Protein AF-D5MSQ9-F1 (afdb_monomer)

Sequence (81 aa):
MMLQFRCTAKVQKELGLKPKDLDDVHDPDTMLGNWYVNISTIDRRKTFLFVNERTLLSFILYGIKKSNIANIHKVFLKALN

Foldseek 3Di:
DDAAEQEDPVLCVLLVHDPVNDDDDDFDPDPQTYWYWDWDQDPNAIKIWIAHPPPRDIDMDTRDDSVCSPVVVVVVVVVVD

Nearest PDB structures (foldseek):
  3hph-assembly1_C  TM=6.617E-01  e=4.663E-01  Visna/maedi virus EV1 KV1772
  4mq3-assembly1_A  TM=6.833E-01  e=6.469E-01  Feline immunodeficiency virus (isolate Petaluma)
  6vlh-assembly1_A  TM=6.858E-01  e=1.419E+00  Human immunodeficiency virus 1
  3vq4-assembly1_A  TM=6.750E-01  e=1.727E+00  Human immunodeficiency virus 1
  8fnh-assembly1_G  TM=5.553E-01  e=2.102E+00  Homo sapiens

pLDDT: mean 91.02, std 6.6, range [57.47, 97.75]

Structure (mmCIF, N/CA/C/O backbone):
data_AF-D5MSQ9-F1
#
_entry.id   AF-D5MSQ9-F1
#
loop_
_atom_site.group_PDB
_atom_site.id
_atom_site.type_sy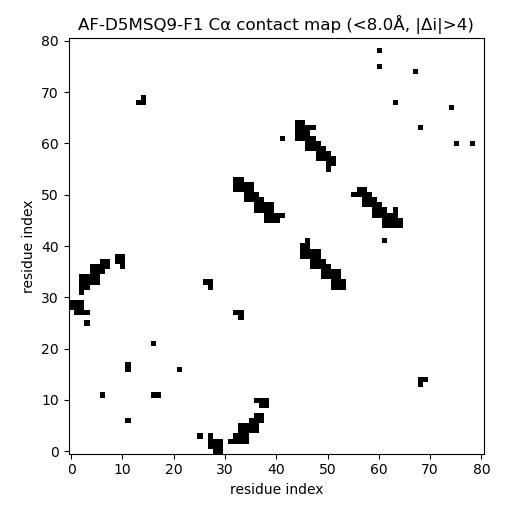mbol
_atom_site.label_atom_id
_atom_site.label_alt_id
_atom_site.label_comp_id
_atom_site.label_asym_id
_atom_site.label_entity_id
_atom_site.label_seq_id
_atom_site.pdbx_PDB_ins_code
_atom_site.Cartn_x
_atom_site.Cartn_y
_atom_site.Cartn_z
_atom_site.occupancy
_atom_site.B_iso_or_equiv
_atom_site.auth_seq_id
_atom_site.auth_comp_id
_atom_site.auth_asym_id
_atom_site.auth_atom_id
_atom_site.pdbx_PDB_model_num
ATOM 1 N N . MET A 1 1 ? 10.977 -15.171 -6.441 1.00 57.47 1 MET A N 1
ATOM 2 C CA . MET A 1 1 ? 9.575 -14.855 -6.762 1.00 57.47 1 MET A CA 1
ATOM 3 C C . MET A 1 1 ? 8.990 -14.027 -5.633 1.00 57.47 1 MET A C 1
ATOM 5 O O . MET A 1 1 ? 8.552 -14.591 -4.633 1.00 57.47 1 MET A O 1
ATOM 9 N N . MET A 1 2 ? 9.074 -12.702 -5.740 1.00 73.00 2 MET A N 1
ATOM 10 C CA . MET A 1 2 ? 8.710 -11.767 -4.673 1.00 73.00 2 MET A CA 1
ATOM 11 C C . MET A 1 2 ? 7.871 -10.610 -5.221 1.00 73.00 2 MET A C 1
ATOM 13 O O . MET A 1 2 ? 8.256 -9.910 -6.149 1.00 73.00 2 MET A O 1
ATOM 17 N N . LEU A 1 3 ? 6.703 -10.412 -4.614 1.00 86.88 3 LEU A N 1
ATOM 18 C CA . LEU A 1 3 ? 5.866 -9.228 -4.786 1.00 86.88 3 LEU A CA 1
ATOM 19 C C . LEU A 1 3 ? 6.382 -8.133 -3.843 1.00 86.88 3 LEU A C 1
ATOM 21 O O . LEU A 1 3 ? 6.388 -8.352 -2.631 1.00 86.88 3 LEU A O 1
ATOM 25 N N . GLN A 1 4 ? 6.758 -6.960 -4.362 1.00 92.56 4 GLN A N 1
ATOM 26 C CA . GLN A 1 4 ? 7.176 -5.829 -3.528 1.00 92.56 4 GLN A CA 1
ATOM 27 C C . GLN A 1 4 ? 6.085 -4.754 -3.423 1.00 92.56 4 GLN A C 1
ATOM 29 O O . GLN A 1 4 ? 5.552 -4.268 -4.427 1.00 92.56 4 GLN A O 1
ATOM 34 N N . PHE A 1 5 ? 5.793 -4.331 -2.190 1.00 94.94 5 PHE A N 1
ATOM 35 C CA . PHE A 1 5 ? 4.991 -3.140 -1.910 1.00 94.94 5 PHE A CA 1
ATOM 36 C C . PHE A 1 5 ? 5.888 -1.921 -1.701 1.00 94.94 5 PHE A C 1
ATOM 38 O O . PHE A 1 5 ? 6.541 -1.771 -0.668 1.00 94.94 5 PHE A O 1
ATOM 45 N N . ARG A 1 6 ? 5.862 -0.998 -2.661 1.00 95.12 6 ARG A N 1
ATOM 46 C CA . ARG A 1 6 ? 6.558 0.288 -2.591 1.00 95.12 6 ARG A CA 1
ATOM 47 C C . ARG A 1 6 ? 5.710 1.272 -1.795 1.00 95.12 6 ARG A C 1
ATOM 49 O O . ARG A 1 6 ? 4.800 1.925 -2.308 1.00 95.12 6 ARG A O 1
ATOM 56 N N . CYS A 1 7 ? 5.979 1.301 -0.496 1.00 95.50 7 CYS A N 1
ATOM 57 C CA . CYS A 1 7 ? 5.181 2.012 0.493 1.00 95.50 7 CYS A CA 1
ATOM 58 C C . CYS A 1 7 ? 5.675 3.448 0.697 1.00 95.50 7 CYS A C 1
ATOM 60 O O . CYS A 1 7 ? 6.866 3.669 0.923 1.00 95.50 7 CYS A O 1
ATOM 62 N N . THR A 1 8 ? 4.754 4.415 0.751 1.00 96.50 8 THR A N 1
ATOM 63 C CA . THR A 1 8 ? 5.079 5.747 1.290 1.00 96.50 8 THR A CA 1
ATOM 64 C C . THR A 1 8 ? 5.475 5.652 2.768 1.00 96.50 8 THR A C 1
ATOM 66 O O . THR A 1 8 ? 5.067 4.724 3.471 1.00 96.50 8 THR A O 1
ATOM 69 N N . ALA A 1 9 ? 6.193 6.650 3.292 1.00 95.56 9 ALA A N 1
ATOM 70 C CA . ALA A 1 9 ? 6.556 6.702 4.716 1.00 95.56 9 ALA A CA 1
ATOM 71 C C . ALA A 1 9 ? 5.332 6.580 5.651 1.00 95.56 9 ALA A C 1
ATOM 73 O O . ALA A 1 9 ? 5.399 5.971 6.720 1.00 95.56 9 ALA A O 1
ATOM 74 N N . LYS A 1 10 ? 4.177 7.110 5.225 1.00 95.44 10 LYS A N 1
ATOM 75 C CA . LYS A 1 10 ? 2.914 7.002 5.966 1.00 95.44 10 LYS A CA 1
ATOM 76 C C . LYS A 1 10 ? 2.408 5.560 6.031 1.00 95.44 10 LYS A C 1
ATOM 78 O O . LYS A 1 10 ? 1.958 5.130 7.090 1.00 95.44 10 LYS A O 1
ATOM 83 N N . VAL A 1 11 ? 2.505 4.818 4.927 1.00 95.56 11 VAL A N 1
ATOM 84 C CA . VAL A 1 11 ? 2.157 3.391 4.887 1.00 95.56 11 VAL A CA 1
ATOM 85 C C . VAL A 1 11 ? 3.128 2.575 5.732 1.00 95.56 11 VAL A C 1
ATOM 87 O O . VAL A 1 11 ? 2.674 1.772 6.538 1.00 95.56 11 VAL A O 1
ATOM 90 N N . GLN A 1 12 ? 4.437 2.823 5.631 1.00 95.06 12 GLN A N 1
ATOM 91 C CA . GLN A 1 12 ? 5.445 2.124 6.442 1.00 95.06 12 GLN A CA 1
ATOM 92 C C . GLN A 1 12 ? 5.170 2.285 7.944 1.00 95.06 12 GLN A C 1
ATOM 94 O O . GLN A 1 12 ? 5.113 1.298 8.677 1.00 95.06 12 GLN A O 1
ATOM 99 N N . LYS A 1 13 ? 4.892 3.520 8.388 1.00 93.56 13 LYS A N 1
ATOM 100 C CA . LYS A 1 13 ? 4.515 3.814 9.778 1.00 93.56 13 LYS A CA 1
ATOM 101 C C . LYS A 1 13 ? 3.234 3.096 10.197 1.00 93.56 13 LYS A C 1
ATOM 103 O O . LYS A 1 13 ? 3.154 2.599 11.316 1.00 93.56 13 LYS A O 1
ATOM 108 N N . GLU A 1 14 ? 2.233 3.056 9.323 1.00 92.50 14 GLU A N 1
ATOM 109 C CA . GLU A 1 14 ? 0.965 2.389 9.614 1.00 92.50 14 GLU A CA 1
ATOM 110 C C . GLU A 1 14 ? 1.120 0.867 9.738 1.00 92.50 14 GLU A C 1
ATOM 112 O O . GLU A 1 14 ? 0.510 0.259 10.615 1.00 92.50 14 GLU A O 1
ATOM 117 N N . LEU A 1 15 ? 1.956 0.269 8.889 1.00 91.81 15 LEU A N 1
ATOM 118 C CA . LEU A 1 15 ? 2.293 -1.154 8.925 1.00 91.81 15 LEU A CA 1
ATOM 119 C C . LEU A 1 15 ? 3.258 -1.509 10.069 1.00 91.81 15 LEU A C 1
ATOM 121 O O . LEU A 1 15 ? 3.449 -2.687 10.354 1.00 91.81 15 LEU A O 1
ATOM 125 N N . GLY A 1 16 ? 3.845 -0.512 10.740 1.00 92.56 16 GLY A N 1
ATOM 126 C CA . GLY A 1 16 ? 4.830 -0.720 11.800 1.00 92.56 16 GLY A CA 1
ATOM 127 C C . GLY A 1 16 ? 6.189 -1.209 11.292 1.00 92.56 16 GLY A C 1
ATOM 128 O O . GLY A 1 16 ? 6.936 -1.796 12.074 1.00 92.56 16 GLY A O 1
ATOM 129 N N . LEU A 1 17 ? 6.502 -0.973 10.013 1.00 92.69 17 LEU A N 1
ATOM 130 C CA . LEU A 1 17 ? 7.768 -1.367 9.394 1.00 92.69 17 LEU A CA 1
ATOM 131 C C . LEU A 1 17 ? 8.917 -0.497 9.913 1.00 92.69 17 LEU A C 1
ATOM 133 O O . LEU A 1 17 ? 8.795 0.728 10.023 1.00 92.69 17 LEU A O 1
ATOM 137 N N . LYS A 1 18 ? 10.043 -1.135 10.216 1.00 93.88 18 LYS A N 1
ATOM 138 C CA . LYS A 1 18 ? 11.320 -0.496 10.553 1.00 93.88 18 LYS A CA 1
ATOM 139 C C . LYS A 1 18 ? 12.253 -0.563 9.340 1.00 93.88 18 LYS A C 1
ATOM 141 O O . LYS A 1 18 ? 12.050 -1.414 8.483 1.00 93.88 18 LYS A O 1
ATOM 146 N N . PRO A 1 19 ? 13.324 0.251 9.282 1.00 92.50 19 PRO A N 1
ATOM 147 C CA . PRO A 1 19 ? 14.268 0.219 8.161 1.00 92.50 19 PRO A CA 1
ATOM 148 C C . PRO A 1 19 ? 14.842 -1.172 7.864 1.00 92.50 19 PRO A C 1
ATOM 150 O O . PRO A 1 19 ? 15.008 -1.528 6.711 1.00 92.50 19 PRO A O 1
ATOM 153 N N . LYS A 1 20 ? 15.076 -1.982 8.904 1.00 94.38 20 LYS A N 1
ATOM 154 C CA . LYS A 1 20 ? 15.551 -3.369 8.775 1.00 94.38 20 LYS A CA 1
ATOM 155 C C . LYS A 1 20 ? 14.530 -4.350 8.178 1.00 94.38 20 LYS A C 1
ATOM 157 O O . LYS A 1 20 ? 14.894 -5.478 7.884 1.00 94.38 20 LYS A O 1
ATOM 162 N N . ASP A 1 21 ? 13.262 -3.948 8.112 1.00 91.38 21 ASP A N 1
ATOM 163 C CA . ASP A 1 21 ? 12.168 -4.736 7.544 1.00 91.38 21 ASP A CA 1
ATOM 164 C C . ASP A 1 21 ? 11.915 -4.338 6.074 1.00 91.38 21 ASP A C 1
ATOM 166 O O . ASP A 1 21 ? 10.962 -4.824 5.467 1.00 91.38 21 ASP A O 1
ATOM 170 N N . LEU A 1 22 ? 12.703 -3.401 5.526 1.00 92.06 22 LEU A N 1
ATOM 171 C CA . LEU A 1 22 ? 12.611 -2.942 4.144 1.00 92.06 22 LEU A CA 1
ATOM 172 C C . LEU A 1 22 ? 13.674 -3.637 3.293 1.00 92.06 22 LEU A C 1
ATOM 174 O O . LEU A 1 22 ? 14.836 -3.702 3.686 1.00 92.06 22 LEU A O 1
ATO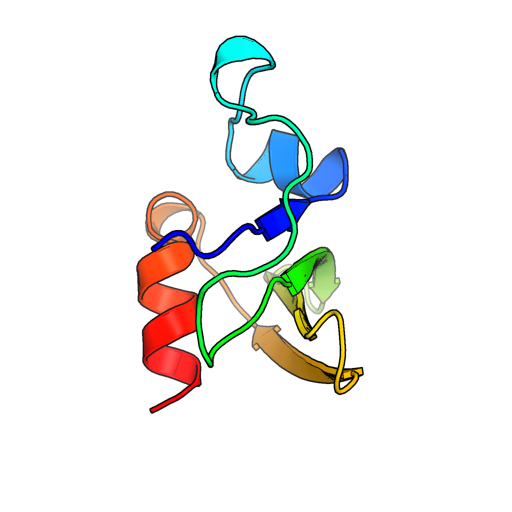M 178 N N . ASP A 1 23 ? 13.263 -4.081 2.112 1.00 91.38 23 ASP A N 1
ATOM 179 C CA . ASP A 1 23 ? 14.159 -4.596 1.080 1.00 91.38 23 ASP A CA 1
ATOM 180 C C . ASP A 1 23 ? 14.559 -3.489 0.097 1.00 91.38 23 ASP A C 1
ATOM 182 O O . ASP A 1 23 ? 13.831 -2.503 -0.085 1.00 91.38 23 ASP A O 1
ATOM 186 N N . ASP A 1 24 ? 15.685 -3.689 -0.590 1.00 91.56 24 ASP A N 1
ATOM 187 C CA . ASP A 1 24 ? 16.074 -2.860 -1.727 1.00 91.56 24 ASP A CA 1
ATOM 188 C C . ASP A 1 24 ? 15.038 -2.945 -2.854 1.00 91.56 24 ASP A C 1
ATOM 190 O O . ASP A 1 24 ? 14.251 -3.889 -2.976 1.00 91.56 24 ASP A O 1
ATOM 194 N N . VAL A 1 25 ? 15.000 -1.919 -3.700 1.00 89.38 25 VAL A N 1
ATOM 195 C CA . VAL A 1 25 ? 14.083 -1.906 -4.839 1.00 89.38 25 VAL A CA 1
ATOM 196 C C . VAL A 1 25 ? 14.518 -2.960 -5.854 1.00 89.38 25 VAL A C 1
ATOM 198 O O . VAL A 1 25 ? 15.653 -2.944 -6.329 1.00 89.38 25 VAL A O 1
ATOM 201 N N . HIS A 1 26 ? 13.586 -3.833 -6.231 1.00 88.25 26 HIS A N 1
ATOM 202 C CA . HIS A 1 26 ? 13.821 -4.874 -7.227 1.00 88.25 26 HIS A CA 1
ATOM 203 C C . HIS A 1 26 ? 12.794 -4.807 -8.354 1.00 88.25 26 HIS A C 1
ATOM 205 O O . HIS A 1 26 ? 11.646 -4.387 -8.156 1.00 88.25 26 HIS A O 1
ATOM 211 N N . ASP A 1 27 ? 13.208 -5.237 -9.544 1.00 87.00 27 ASP A N 1
ATOM 212 C CA . ASP A 1 27 ? 12.289 -5.466 -10.651 1.00 87.00 27 ASP A CA 1
ATOM 213 C C . ASP A 1 27 ? 11.396 -6.672 -10.348 1.00 87.00 27 ASP A C 1
ATOM 215 O O . ASP A 1 27 ? 11.861 -7.659 -9.771 1.00 87.00 27 ASP A O 1
ATOM 219 N N . PRO A 1 28 ? 10.107 -6.622 -10.720 1.00 86.12 28 PRO A N 1
ATOM 220 C CA . PRO A 1 28 ? 9.212 -7.712 -10.397 1.00 86.12 28 PRO A CA 1
ATOM 221 C C . PRO A 1 28 ? 9.530 -8.947 -11.243 1.00 86.12 28 PRO A C 1
ATOM 223 O O . PRO A 1 28 ? 9.566 -8.882 -12.475 1.00 86.12 28 PRO A O 1
ATOM 226 N N . ASP A 1 29 ? 9.668 -10.084 -10.566 1.00 84.06 29 ASP A N 1
ATOM 227 C CA . ASP A 1 29 ? 9.870 -11.415 -11.150 1.00 84.06 29 ASP A CA 1
ATOM 228 C C . ASP A 1 29 ?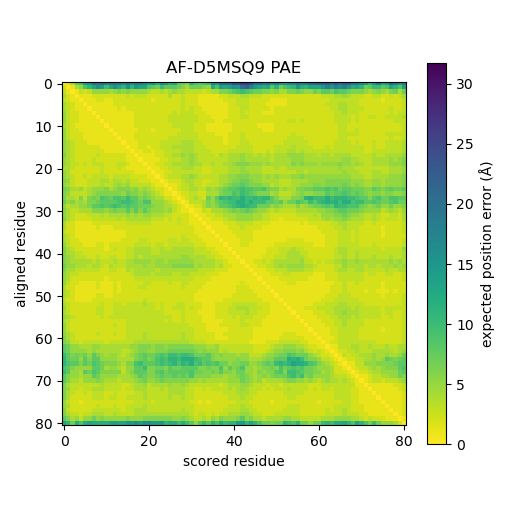 8.569 -12.246 -11.185 1.00 84.06 29 ASP A C 1
ATOM 230 O O . ASP A 1 29 ? 8.589 -13.449 -11.447 1.00 84.06 29 ASP A O 1
ATOM 234 N N . THR A 1 30 ? 7.421 -11.606 -10.918 1.00 85.12 30 THR A N 1
ATOM 235 C CA . THR A 1 30 ? 6.091 -12.236 -10.859 1.00 85.12 30 THR A CA 1
ATOM 236 C C . THR A 1 30 ? 5.099 -11.569 -11.812 1.00 85.12 30 THR A C 1
ATOM 238 O O . THR A 1 30 ? 5.199 -10.372 -12.090 1.00 85.12 30 THR A O 1
ATOM 241 N N . MET A 1 31 ? 4.079 -12.319 -12.249 1.00 85.81 31 MET A N 1
ATOM 242 C CA . MET A 1 31 ? 2.976 -11.790 -13.069 1.00 85.81 31 MET A CA 1
ATOM 243 C C . MET A 1 31 ? 2.183 -10.679 -12.370 1.00 85.81 31 MET A C 1
ATOM 245 O O . MET A 1 31 ? 1.658 -9.791 -13.034 1.00 85.81 31 MET A O 1
ATOM 249 N N . LEU A 1 32 ? 2.114 -10.698 -11.035 1.00 89.25 32 LEU A N 1
ATOM 250 C CA . LEU A 1 32 ? 1.426 -9.653 -10.277 1.00 89.25 32 LEU A CA 1
ATOM 251 C C . LEU A 1 32 ? 2.192 -8.327 -10.271 1.00 89.25 32 LEU A C 1
ATOM 253 O O . LEU A 1 32 ? 1.586 -7.299 -9.977 1.00 89.25 32 LEU A O 1
ATOM 257 N N . GLY A 1 33 ? 3.480 -8.313 -10.623 1.00 92.56 33 GLY A N 1
ATOM 258 C CA . GLY A 1 33 ? 4.279 -7.091 -10.622 1.00 92.56 33 GLY A CA 1
ATOM 259 C C . GLY A 1 33 ? 4.522 -6.530 -9.217 1.00 92.56 33 GLY A C 1
ATOM 260 O O . GLY A 1 33 ? 4.099 -7.110 -8.223 1.00 92.56 33 GLY A O 1
ATOM 261 N N . ASN A 1 34 ? 5.171 -5.369 -9.135 1.00 95.25 34 ASN A N 1
ATOM 262 C CA . ASN A 1 34 ? 5.244 -4.584 -7.903 1.00 95.25 34 ASN A CA 1
ATOM 263 C C . ASN A 1 34 ? 4.074 -3.607 -7.818 1.00 95.25 34 ASN A C 1
ATOM 265 O O . ASN A 1 34 ? 3.434 -3.285 -8.824 1.00 95.25 34 ASN A O 1
ATOM 269 N N . TRP A 1 35 ? 3.817 -3.105 -6.612 1.00 96.44 35 TRP A N 1
ATOM 270 C CA . TRP A 1 35 ? 2.702 -2.198 -6.362 1.00 96.44 35 TRP A CA 1
ATOM 271 C C . TRP A 1 35 ? 3.126 -1.011 -5.514 1.00 96.44 35 TRP 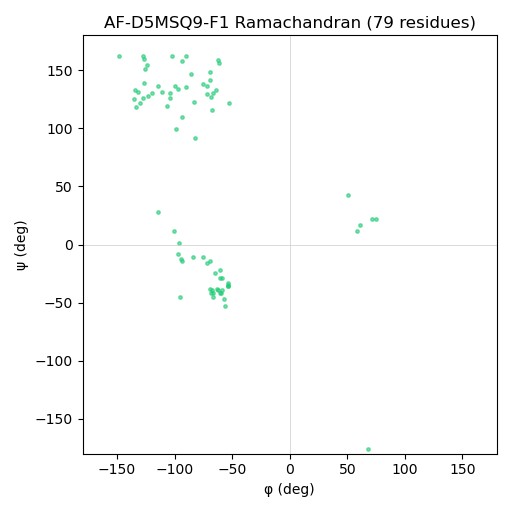A C 1
ATOM 273 O O . TRP A 1 35 ? 3.747 -1.171 -4.462 1.00 96.44 35 TRP A O 1
ATOM 283 N N . TYR A 1 36 ? 2.732 0.184 -5.939 1.00 97.44 36 TYR A N 1
ATOM 284 C CA . TYR A 1 36 ? 2.758 1.363 -5.088 1.00 97.44 36 TYR A CA 1
ATOM 285 C C . TYR A 1 36 ? 1.603 1.303 -4.098 1.00 97.44 36 TYR A C 1
ATOM 287 O O . TYR A 1 36 ? 0.474 0.957 -4.460 1.00 97.44 36 TYR A O 1
ATOM 295 N N . VAL A 1 37 ? 1.888 1.667 -2.849 1.00 97.56 37 VAL A N 1
ATOM 296 C CA . VAL A 1 37 ? 0.897 1.653 -1.775 1.00 97.56 37 VAL A CA 1
ATOM 297 C C . VAL A 1 37 ? 0.858 3.009 -1.092 1.00 97.56 37 VAL A C 1
ATOM 299 O O . VAL A 1 37 ? 1.875 3.512 -0.601 1.00 97.56 37 VAL A O 1
ATOM 302 N N . ASN A 1 38 ? -0.342 3.580 -1.015 1.00 97.75 38 ASN A N 1
ATOM 303 C CA . ASN A 1 38 ? -0.612 4.793 -0.254 1.00 97.75 38 ASN A CA 1
ATOM 304 C C . ASN A 1 38 ? -1.772 4.581 0.726 1.00 97.75 38 ASN A C 1
ATOM 306 O O . ASN A 1 38 ? -2.591 3.678 0.556 1.00 97.75 38 ASN A O 1
ATOM 310 N N . ILE A 1 39 ? -1.852 5.424 1.756 1.00 96.12 39 ILE A N 1
ATOM 311 C CA . ILE A 1 39 ? -2.930 5.385 2.744 1.00 96.12 39 ILE A CA 1
ATOM 312 C C . ILE A 1 39 ? -3.531 6.766 2.996 1.00 96.12 39 ILE A C 1
ATOM 314 O O . ILE A 1 39 ? -2.848 7.742 3.335 1.00 96.12 39 ILE A O 1
ATOM 318 N N . SER A 1 40 ? -4.855 6.805 2.945 1.00 94.88 40 SER A N 1
ATOM 319 C CA . SER A 1 40 ? -5.678 7.963 3.276 1.00 94.88 40 SER A CA 1
ATOM 320 C C . SER A 1 40 ? -6.744 7.590 4.300 1.00 94.88 40 SER A C 1
ATOM 322 O O . SER A 1 40 ? -7.039 6.418 4.532 1.00 94.88 40 SER A O 1
ATOM 324 N N . THR A 1 41 ? -7.311 8.605 4.943 1.00 93.12 41 THR A N 1
ATOM 325 C CA . THR A 1 41 ? -8.464 8.438 5.827 1.00 93.12 41 THR A CA 1
ATOM 326 C C . THR A 1 41 ? -9.676 9.001 5.106 1.00 93.12 41 THR A C 1
ATOM 328 O O . THR A 1 41 ? -9.687 10.185 4.788 1.00 93.12 41 THR A O 1
ATOM 331 N N . ILE A 1 42 ? -10.676 8.161 4.856 1.00 94.31 42 ILE A N 1
ATOM 332 C CA . ILE A 1 42 ? -11.947 8.531 4.221 1.00 94.31 42 ILE A CA 1
ATOM 333 C C . ILE A 1 42 ? -13.047 8.130 5.202 1.00 94.31 42 ILE A C 1
ATOM 335 O O . ILE A 1 42 ? -13.010 7.022 5.729 1.00 94.31 42 ILE A O 1
ATOM 339 N N . ASP A 1 43 ? -13.956 9.041 5.546 1.00 94.50 43 ASP A N 1
ATOM 340 C CA . ASP A 1 43 ? -15.019 8.826 6.547 1.00 94.50 43 ASP A CA 1
ATOM 341 C C . ASP A 1 43 ? -14.524 8.264 7.887 1.00 94.50 43 ASP A C 1
ATOM 343 O O . ASP A 1 43 ? -15.112 7.352 8.475 1.00 94.50 43 ASP A O 1
ATOM 347 N N . ARG A 1 44 ? -13.397 8.797 8.380 1.00 91.00 44 ARG A N 1
ATOM 348 C CA . ARG A 1 44 ? -12.709 8.326 9.601 1.00 91.00 44 ARG A CA 1
ATOM 349 C C . ARG A 1 44 ? -12.231 6.867 9.522 1.00 91.00 44 ARG A C 1
ATOM 351 O O . ARG A 1 44 ? -11.890 6.272 10.544 1.00 91.00 44 ARG A O 1
ATOM 358 N N . ARG A 1 45 ? -12.160 6.287 8.322 1.00 90.88 45 ARG A N 1
ATOM 359 C CA . ARG A 1 45 ? -11.702 4.919 8.068 1.00 90.88 45 ARG A CA 1
ATOM 360 C C . ARG A 1 45 ? -10.415 4.910 7.255 1.00 90.88 45 ARG A C 1
ATOM 362 O O . ARG A 1 45 ? -10.269 5.626 6.265 1.00 90.88 45 ARG A O 1
ATOM 369 N N . LYS A 1 46 ? -9.476 4.058 7.669 1.00 92.94 46 LYS A N 1
ATOM 370 C CA . LYS A 1 46 ? -8.227 3.838 6.937 1.00 92.94 46 LYS A CA 1
ATOM 371 C C . LYS A 1 46 ? -8.528 3.169 5.607 1.00 92.94 46 LYS A C 1
ATOM 373 O O . LYS A 1 46 ? -9.253 2.175 5.554 1.00 92.94 46 LYS A O 1
ATOM 378 N N . THR A 1 47 ? -7.965 3.750 4.563 1.00 95.25 47 THR A N 1
ATOM 379 C CA . THR A 1 47 ? -8.215 3.377 3.183 1.00 95.25 47 THR A CA 1
ATOM 380 C C . THR A 1 47 ? -6.883 3.277 2.462 1.00 95.25 47 THR A C 1
ATOM 382 O O . THR A 1 47 ? -6.140 4.259 2.397 1.00 95.25 47 THR A O 1
ATOM 385 N N . PHE A 1 48 ? -6.571 2.088 1.959 1.00 96.56 48 PHE A N 1
ATOM 386 C CA . PHE A 1 48 ? -5.343 1.837 1.213 1.00 96.56 48 PHE A CA 1
ATOM 387 C C . PHE A 1 48 ? -5.626 1.915 -0.282 1.00 96.56 48 PHE A C 1
ATOM 389 O O . PHE A 1 48 ? -6.600 1.333 -0.754 1.00 96.56 48 PHE A O 1
ATOM 396 N N . LEU A 1 49 ? -4.761 2.615 -1.006 1.00 97.31 49 LEU A N 1
ATOM 397 C CA . LEU A 1 49 ? -4.724 2.639 -2.461 1.00 97.31 49 LEU A CA 1
ATOM 398 C C . LEU A 1 49 ? -3.553 1.773 -2.918 1.00 97.31 49 LEU A C 1
ATOM 400 O O . LEU A 1 49 ? -2.418 2.010 -2.496 1.00 97.31 49 LEU A O 1
ATOM 404 N N . PHE A 1 50 ? -3.845 0.816 -3.789 1.00 97.56 50 PHE A N 1
ATOM 405 C CA . PHE A 1 50 ? -2.862 -0.019 -4.465 1.00 97.56 50 PHE A CA 1
ATOM 406 C C . PHE A 1 50 ? -2.857 0.345 -5.940 1.00 97.56 50 PHE A C 1
ATOM 408 O O . PHE A 1 50 ? -3.923 0.406 -6.550 1.00 97.56 50 PHE A O 1
ATOM 415 N N . VAL A 1 51 ? -1.670 0.575 -6.497 1.00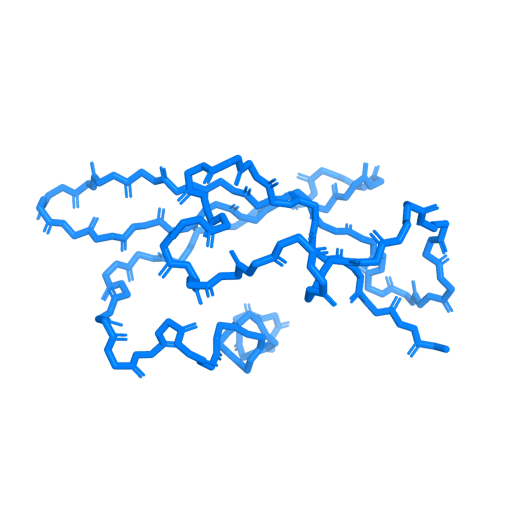 97.62 51 VAL A N 1
ATOM 416 C CA . VAL A 1 51 ? -1.472 0.848 -7.925 1.00 97.62 51 VAL A CA 1
ATOM 417 C C . VAL A 1 51 ? -0.368 -0.057 -8.446 1.00 97.62 51 VAL A C 1
ATOM 419 O O . VAL A 1 51 ? 0.753 -0.019 -7.936 1.00 97.62 51 VAL A O 1
ATOM 422 N N . ASN A 1 52 ? -0.672 -0.876 -9.447 1.00 96.12 52 ASN A N 1
ATOM 423 C CA . ASN A 1 52 ? 0.326 -1.712 -10.095 1.00 96.12 52 ASN A CA 1
ATOM 424 C C . ASN A 1 52 ? 1.367 -0.829 -10.792 1.00 96.12 52 ASN A C 1
ATOM 426 O O . ASN A 1 52 ? 1.005 0.090 -11.526 1.00 96.12 52 ASN A O 1
ATOM 430 N N . GLU A 1 53 ? 2.648 -1.133 -10.595 1.00 95.31 53 GLU A N 1
ATOM 431 C CA . GLU A 1 53 ? 3.757 -0.324 -11.112 1.00 95.31 53 GLU A CA 1
ATOM 432 C C . GLU A 1 53 ? 3.729 -0.172 -12.640 1.00 95.31 53 GLU A C 1
ATOM 434 O O . GLU A 1 53 ? 4.025 0.902 -13.154 1.00 95.31 53 GLU A O 1
ATOM 439 N N . ARG A 1 54 ? 3.376 -1.239 -13.368 1.00 93.00 54 ARG A N 1
ATOM 440 C CA . ARG A 1 54 ? 3.481 -1.277 -14.835 1.00 93.00 54 ARG A CA 1
ATOM 441 C C . ARG A 1 54 ? 2.178 -0.909 -15.530 1.00 93.00 54 ARG A C 1
ATOM 443 O O . ARG A 1 54 ? 2.181 -0.168 -16.503 1.00 93.00 54 ARG A O 1
ATOM 450 N N . THR A 1 55 ? 1.071 -1.471 -15.057 1.00 95.12 55 THR A N 1
ATOM 451 C CA . THR A 1 55 ? -0.231 -1.372 -15.739 1.00 95.12 55 THR A CA 1
ATOM 452 C C . THR A 1 55 ? -1.089 -0.224 -15.228 1.00 95.12 55 THR A C 1
ATOM 454 O O . THR A 1 55 ? -2.112 0.079 -15.834 1.00 95.12 55 THR A O 1
ATOM 457 N N . LEU A 1 56 ? -0.712 0.383 -14.096 1.00 96.06 56 LEU A N 1
ATOM 458 C CA . LEU A 1 56 ? -1.514 1.369 -13.368 1.00 96.06 56 LEU A CA 1
ATOM 459 C C . LEU A 1 56 ? -2.890 0.850 -12.920 1.00 96.06 56 LEU A C 1
ATOM 461 O O . LEU A 1 56 ? -3.718 1.634 -12.447 1.00 96.06 56 LEU A O 1
ATOM 465 N N . LEU A 1 57 ? -3.130 -0.468 -13.005 1.00 95.50 57 LEU A N 1
ATOM 466 C CA . LEU A 1 57 ? -4.302 -1.099 -12.413 1.00 95.50 57 LEU A CA 1
ATOM 467 C C . LEU A 1 57 ? -4.372 -0.692 -10.944 1.00 95.50 57 LEU A C 1
ATOM 469 O O . LEU A 1 57 ? -3.431 -0.911 -10.182 1.00 95.50 57 LEU A O 1
ATOM 473 N N . SER A 1 58 ? -5.486 -0.073 -10.576 1.00 96.38 58 SER A N 1
ATOM 474 C CA . SER A 1 58 ? -5.645 0.576 -9.286 1.00 96.38 58 SER A CA 1
ATOM 475 C C . SER A 1 58 ? -6.888 0.068 -8.585 1.00 96.38 58 SER A C 1
ATOM 477 O O . SER A 1 58 ? -7.942 -0.070 -9.202 1.00 96.38 58 SER A O 1
ATOM 479 N N . PHE A 1 59 ? -6.784 -0.159 -7.281 1.00 96.56 59 PHE A N 1
ATOM 480 C CA . PHE A 1 59 ? -7.942 -0.470 -6.456 1.00 96.56 59 PHE A CA 1
ATOM 481 C C . PHE A 1 59 ? -7.769 0.045 -5.032 1.00 96.56 59 PHE A C 1
ATOM 483 O O . PHE A 1 59 ? -6.668 0.366 -4.573 1.00 96.56 59 PHE A O 1
ATOM 490 N N . ILE A 1 60 ? -8.898 0.136 -4.333 1.00 95.50 60 ILE A N 1
ATOM 491 C CA . ILE A 1 60 ? -8.973 0.700 -2.994 1.00 95.50 60 ILE A CA 1
ATOM 492 C C . ILE A 1 60 ? -9.481 -0.357 -2.018 1.00 95.50 60 ILE A C 1
ATOM 494 O O . ILE A 1 60 ? -10.529 -0.963 -2.225 1.00 95.50 60 ILE A O 1
ATOM 498 N N . LEU A 1 61 ? -8.770 -0.513 -0.903 1.00 94.88 61 LEU A N 1
ATOM 499 C CA . LEU A 1 61 ? -9.259 -1.229 0.268 1.00 94.88 61 LEU A CA 1
ATOM 500 C C . LEU A 1 61 ? -9.785 -0.228 1.293 1.00 94.88 61 LEU A C 1
ATOM 502 O O . LEU A 1 61 ? -9.014 0.377 2.043 1.00 94.88 61 LEU A O 1
ATOM 506 N N . TYR A 1 62 ? -11.103 -0.055 1.318 1.00 94.38 62 TYR A N 1
ATOM 507 C CA . TYR A 1 62 ? -11.796 0.8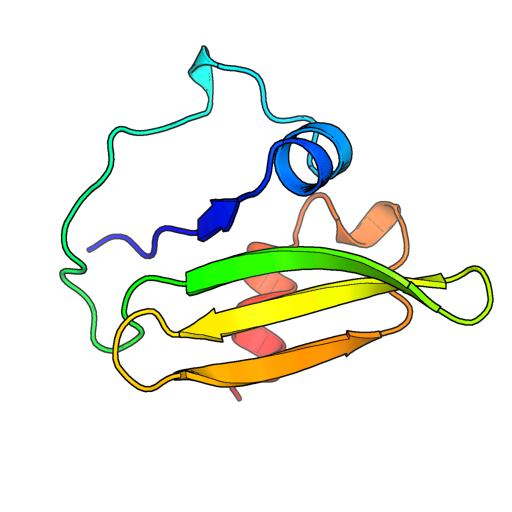47 2.236 1.00 94.38 62 TYR A CA 1
ATOM 508 C C . TYR A 1 62 ? -12.104 0.173 3.577 1.00 94.38 62 TYR A C 1
ATOM 510 O O . TYR A 1 62 ? -12.406 -1.018 3.645 1.00 94.38 62 TYR A O 1
ATOM 518 N N . GLY A 1 63 ? -12.086 0.943 4.668 1.00 91.00 63 GLY A N 1
ATOM 519 C CA . GLY A 1 63 ? -12.579 0.440 5.952 1.00 91.00 63 GLY A CA 1
ATOM 520 C C . GLY A 1 63 ? -11.654 -0.545 6.663 1.00 91.00 63 GLY A C 1
ATOM 521 O O . GLY A 1 63 ? -12.130 -1.308 7.506 1.00 91.00 63 GLY A O 1
ATOM 522 N N . ILE A 1 64 ? -10.352 -0.545 6.359 1.00 88.44 64 ILE A N 1
ATOM 523 C CA . ILE A 1 64 ? -9.413 -1.502 6.949 1.00 88.44 64 ILE A CA 1
ATOM 524 C C . ILE A 1 64 ? -9.255 -1.236 8.450 1.00 88.44 64 ILE A C 1
ATOM 526 O O . ILE A 1 64 ? -8.759 -0.196 8.889 1.00 88.44 64 ILE A O 1
ATOM 530 N N . LYS A 1 65 ? -9.686 -2.213 9.255 1.00 84.56 65 LYS A N 1
ATOM 531 C CA . LYS A 1 65 ? -9.491 -2.216 10.709 1.00 84.56 65 LYS A CA 1
ATOM 532 C C . LYS A 1 65 ? -8.016 -2.420 11.040 1.00 84.56 65 LYS A C 1
ATOM 534 O O . LYS A 1 65 ? -7.332 -3.185 10.366 1.00 84.56 65 LYS A O 1
ATOM 539 N N . LYS A 1 66 ? -7.559 -1.831 12.150 1.00 78.81 66 LYS A N 1
ATOM 540 C CA . LYS A 1 66 ? -6.172 -1.959 12.635 1.00 78.81 66 LYS A CA 1
ATOM 541 C C . LYS A 1 66 ? -5.720 -3.419 12.793 1.00 78.81 66 LYS A C 1
ATOM 543 O O . LYS A 1 66 ? -4.584 -3.736 12.471 1.00 78.81 66 LYS A O 1
ATOM 548 N N . SER A 1 67 ? -6.624 -4.317 13.198 1.00 80.12 67 SER A N 1
ATOM 549 C CA . SER A 1 67 ? -6.371 -5.765 13.302 1.00 80.12 67 SER A CA 1
ATOM 550 C C . SER A 1 67 ? -5.944 -6.419 11.982 1.00 80.12 67 SER A C 1
ATOM 552 O O . SER A 1 67 ? -5.225 -7.412 11.988 1.00 80.12 67 SER A O 1
ATOM 554 N N . ASN A 1 68 ? -6.382 -5.870 10.847 1.00 79.94 68 ASN A N 1
ATOM 555 C CA . ASN A 1 68 ? -6.154 -6.454 9.527 1.00 79.94 68 ASN A CA 1
ATOM 556 C C . ASN A 1 68 ? -4.893 -5.897 8.855 1.00 79.94 68 ASN A C 1
ATOM 558 O O . ASN A 1 68 ? -4.408 -6.488 7.895 1.00 79.94 68 ASN A O 1
ATOM 562 N N . ILE A 1 69 ? -4.342 -4.797 9.377 1.00 81.62 69 ILE A N 1
ATOM 563 C CA . ILE A 1 69 ? -3.163 -4.111 8.831 1.00 81.62 69 ILE A CA 1
ATOM 564 C C . ILE A 1 69 ? -1.923 -5.013 8.890 1.00 81.62 69 ILE A C 1
ATOM 566 O O . ILE A 1 69 ? -1.178 -5.089 7.919 1.00 81.62 69 ILE A O 1
ATOM 570 N N . ALA A 1 70 ? -1.765 -5.797 9.961 1.00 81.06 70 ALA A N 1
ATOM 571 C CA . ALA A 1 70 ? -0.684 -6.781 10.083 1.00 81.06 70 ALA A CA 1
ATOM 572 C C . ALA A 1 70 ? -0.719 -7.872 8.991 1.00 81.06 70 ALA A C 1
ATOM 574 O O . ALA A 1 70 ? 0.291 -8.503 8.701 1.00 81.06 70 ALA A O 1
ATOM 575 N N . ASN A 1 71 ? -1.879 -8.092 8.365 1.00 86.44 71 ASN A N 1
ATOM 576 C CA . ASN A 1 71 ? -2.080 -9.086 7.313 1.00 86.44 71 ASN A CA 1
ATOM 577 C C . ASN A 1 71 ? -2.402 -8.434 5.962 1.00 86.44 71 ASN A C 1
ATOM 579 O O . ASN A 1 71 ? -3.082 -9.049 5.139 1.00 86.44 71 ASN A O 1
ATOM 583 N N . ILE A 1 72 ? -1.930 -7.204 5.719 1.00 88.50 72 ILE A N 1
ATOM 584 C CA . ILE A 1 72 ? -2.280 -6.433 4.517 1.00 88.50 72 ILE A CA 1
ATOM 585 C C . ILE A 1 72 ? -2.022 -7.209 3.217 1.00 88.50 72 ILE A C 1
ATOM 587 O O . ILE A 1 72 ? -2.846 -7.152 2.313 1.00 88.50 72 ILE A O 1
ATOM 591 N N . HIS A 1 73 ? -0.958 -8.021 3.160 1.00 88.50 73 HIS A N 1
ATOM 592 C CA . HIS A 1 73 ? -0.643 -8.876 2.010 1.00 88.50 73 HIS A CA 1
ATOM 593 C C . HIS A 1 73 ? -1.764 -9.883 1.700 1.00 88.50 73 HI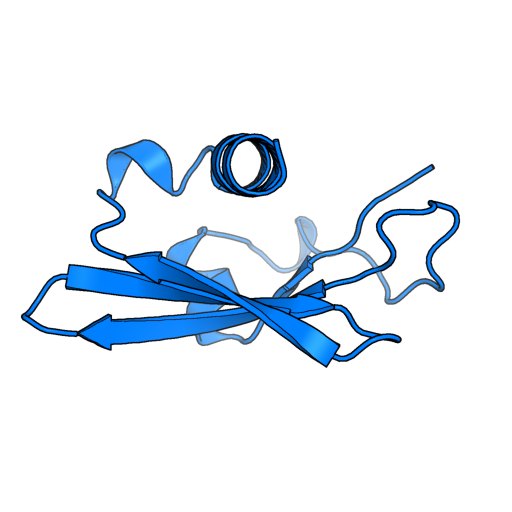S A C 1
ATOM 595 O O . HIS A 1 73 ? -2.142 -10.055 0.546 1.00 88.50 73 HIS A O 1
ATOM 601 N N . LYS A 1 74 ? -2.364 -10.506 2.725 1.00 90.06 74 LYS A N 1
ATOM 602 C CA . LYS A 1 74 ? -3.483 -11.445 2.542 1.00 90.06 74 LYS A CA 1
ATOM 603 C C . LYS A 1 74 ? -4.738 -10.725 2.077 1.00 90.06 74 LYS A C 1
ATOM 605 O O . LYS A 1 74 ? -5.491 -11.274 1.282 1.00 90.06 74 LYS A O 1
ATOM 610 N N . VAL A 1 75 ? -4.986 -9.520 2.594 1.00 91.62 75 VAL A N 1
ATOM 611 C CA . VAL A 1 75 ? -6.155 -8.721 2.200 1.00 91.62 75 VAL A CA 1
ATOM 612 C C . VAL A 1 75 ? -6.014 -8.246 0.754 1.00 91.62 75 VAL A C 1
ATOM 614 O O . VAL A 1 75 ? -6.975 -8.336 0.001 1.00 91.62 75 VAL A O 1
ATOM 617 N N . PHE A 1 76 ? -4.813 -7.819 0.359 1.00 93.38 76 PHE A N 1
ATOM 618 C CA . PHE A 1 76 ? -4.473 -7.473 -1.019 1.00 93.38 76 PHE A CA 1
ATOM 619 C C . PHE A 1 76 ? -4.751 -8.637 -1.979 1.00 93.38 76 PHE A C 1
ATOM 621 O O . PHE A 1 76 ? -5.507 -8.466 -2.928 1.00 93.38 76 PHE A O 1
ATOM 628 N N . LEU A 1 77 ? -4.226 -9.836 -1.693 1.00 91.69 77 LEU A N 1
ATOM 629 C CA . LEU A 1 77 ? -4.440 -11.009 -2.551 1.00 91.69 77 LEU A CA 1
ATOM 630 C C . LEU A 1 77 ? -5.919 -11.399 -2.650 1.00 91.69 77 LEU A C 1
ATOM 632 O O . LEU A 1 77 ? -6.395 -11.739 -3.725 1.00 91.69 77 LEU A O 1
ATOM 636 N N . LYS A 1 78 ? -6.663 -11.309 -1.542 1.00 91.38 78 LYS A N 1
ATOM 637 C CA . LYS A 1 78 ? -8.110 -11.571 -1.534 1.00 91.38 78 LYS A CA 1
ATOM 638 C C . LYS A 1 78 ? -8.920 -10.576 -2.359 1.00 91.38 78 LYS A C 1
ATOM 640 O O . LYS A 1 78 ? -10.023 -10.920 -2.743 1.00 91.38 78 LYS A O 1
ATOM 645 N N . ALA A 1 79 ? -8.419 -9.363 -2.572 1.00 90.06 79 ALA A N 1
ATOM 646 C CA . ALA A 1 79 ? -9.110 -8.348 -3.361 1.00 90.06 79 ALA A CA 1
ATOM 647 C C . ALA A 1 79 ? -8.863 -8.480 -4.871 1.00 90.06 79 ALA A C 1
ATOM 649 O O . ALA A 1 79 ? -9.523 -7.796 -5.647 1.00 90.06 79 ALA A O 1
ATOM 650 N N . LEU A 1 80 ? -7.907 -9.325 -5.274 1.00 87.06 80 LEU A N 1
ATOM 651 C CA . LEU A 1 80 ? -7.597 -9.625 -6.673 1.00 87.06 80 LEU A CA 1
ATOM 652 C C . LEU A 1 80 ? -8.267 -10.912 -7.187 1.00 87.06 80 LEU A C 1
ATOM 654 O O . LEU A 1 80 ? -8.190 -11.175 -8.385 1.00 87.06 80 LEU A O 1
ATOM 658 N N . ASN A 1 81 ? -8.895 -11.693 -6.300 1.00 71.81 81 ASN A N 1
ATOM 659 C CA . ASN A 1 81 ? -9.716 -12.867 -6.625 1.00 71.81 81 ASN A CA 1
ATOM 660 C C . ASN A 1 81 ? -11.200 -12.506 -6.575 1.00 71.81 81 ASN A C 1
ATOM 662 O O . ASN A 1 81 ? -11.965 -13.109 -7.355 1.00 71.81 81 ASN A O 1
#

Solvent-accessible surface area (backbone atoms only — not comparable to full-atom values): 4978 Å² total; per-residue (Å²): 128,58,77,50,74,53,55,40,74,68,37,34,59,71,61,66,57,51,80,90,75,57,77,82,94,72,84,55,72,42,95,80,39,30,29,40,33,45,69,50,74,55,96,93,23,43,26,38,41,41,30,31,70,86,80,60,5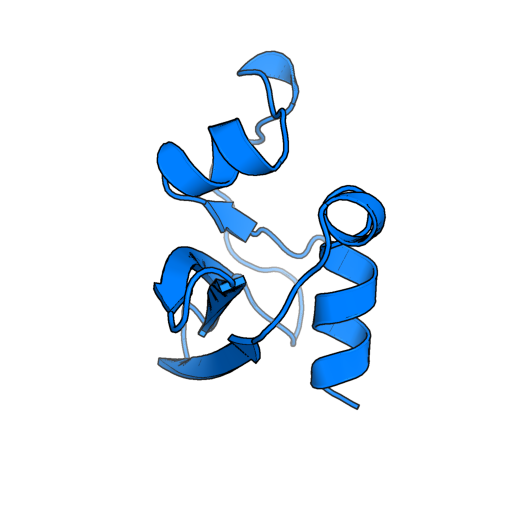6,65,52,72,49,71,66,55,52,78,86,49,49,84,44,43,71,61,57,53,58,62,74,77,110

Secondary structure (DSSP, 8-state):
----EEE-HHHHHHHT--GGGPPPP----STT--EEEEEEEETTEEEEEEEETTT--EEEE-S--HHHHTTHHHHHHHH--

Mean predicted aligned error: 3.5 Å

Radius of gyration: 12.41 Å; Cα contacts (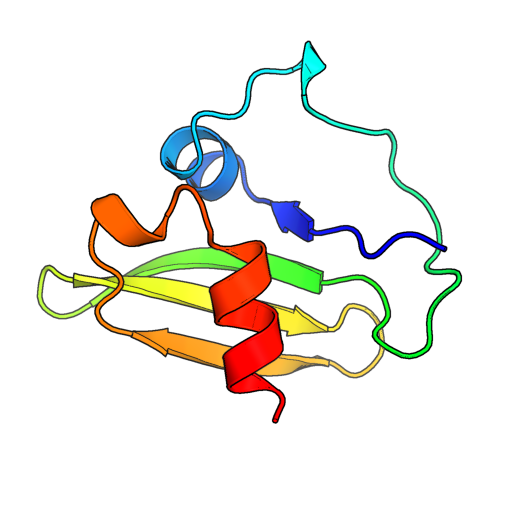8 Å, |Δi|>4): 112; chains: 1; bounding box: 31×24×29 Å